Protein AF-A0A9W9AWN9-F1 (afdb_monomer_lite)

Foldseek 3Di:
DDPPDDDDDDDDDDDPVNLQVVLVVADCVDPVSLLVLLLSLLCVPQVADSVQADDPDPVRDDVQQHWDPVQWDWDADPVRAIWIKGKRNAHPVGRRDIDIGTADADPGSSGSVVSD

Structure (mmCIF, N/CA/C/O backbone):
data_AF-A0A9W9AWN9-F1
#
_entry.id   AF-A0A9W9AWN9-F1
#
loop_
_atom_site.group_PDB
_atom_site.id
_atom_site.type_symbol
_atom_site.label_atom_id
_atom_site.label_alt_id
_atom_site.label_comp_id
_atom_site.label_asym_id
_atom_site.label_entity_id
_atom_site.label_seq_id
_atom_site.pdbx_PDB_ins_code
_atom_site.Cartn_x
_atom_site.Cartn_y
_atom_site.Cartn_z
_atom_site.occupancy
_atom_site.B_iso_or_equiv
_atom_site.auth_seq_id
_atom_site.auth_comp_id
_atom_site.auth_asym_id
_atom_site.auth_atom_id
_atom_site.pdbx_PDB_model_num
ATOM 1 N N . MET A 1 1 ? -15.720 18.687 -33.967 1.00 51.72 1 MET A N 1
ATOM 2 C CA . MET A 1 1 ? -17.106 18.270 -33.669 1.00 51.72 1 MET A CA 1
ATOM 3 C C . MET A 1 1 ? -17.024 17.171 -32.626 1.00 51.72 1 MET A C 1
ATOM 5 O O . MET A 1 1 ? -16.380 16.166 -32.894 1.00 51.72 1 MET A O 1
ATOM 9 N N . GLN A 1 2 ? -17.564 17.395 -31.431 1.00 62.34 2 GLN A N 1
ATOM 10 C CA . GLN A 1 2 ? -17.687 16.370 -30.391 1.00 62.34 2 GLN A CA 1
ATOM 11 C C . GLN A 1 2 ? -19.084 15.749 -30.539 1.00 62.34 2 GLN A C 1
ATOM 13 O O . GLN A 1 2 ? -20.022 16.512 -30.774 1.00 62.34 2 GLN A O 1
ATOM 18 N N . PRO A 1 3 ? -19.250 14.416 -30.484 1.00 71.94 3 PRO A N 1
ATOM 19 C CA . PRO A 1 3 ? -20.570 13.815 -30.621 1.00 71.94 3 PRO A CA 1
ATOM 20 C C . PRO A 1 3 ? -21.485 14.309 -29.497 1.00 71.94 3 PRO A C 1
ATOM 22 O O . PRO A 1 3 ? -21.053 14.424 -28.349 1.00 71.94 3 PRO A O 1
ATOM 25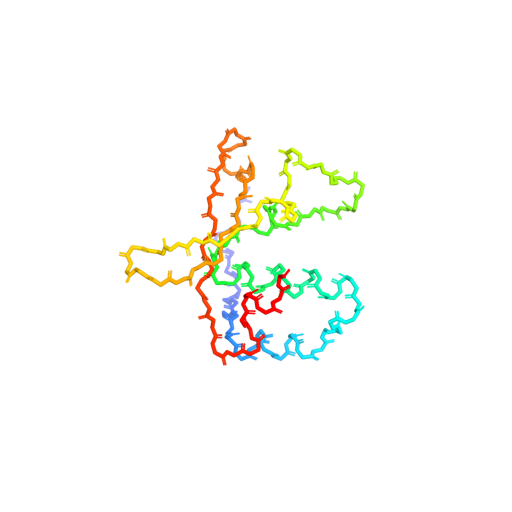 N N . GLU A 1 4 ? -22.743 14.593 -29.837 1.00 68.50 4 GLU A N 1
ATOM 26 C CA . GLU A 1 4 ? -23.717 15.230 -28.934 1.00 68.50 4 GLU A CA 1
ATOM 27 C C . GLU A 1 4 ? -24.019 14.382 -27.690 1.00 68.50 4 GLU A C 1
ATOM 29 O O . GLU A 1 4 ? -24.445 14.903 -26.664 1.00 68.50 4 GLU A O 1
ATOM 34 N N . HIS A 1 5 ? -23.701 13.086 -27.739 1.00 63.59 5 HIS A N 1
ATOM 35 C CA . HIS A 1 5 ? -23.814 12.177 -26.612 1.00 63.59 5 HIS A CA 1
ATOM 36 C C . HIS A 1 5 ? -22.743 11.076 -26.661 1.00 63.59 5 HIS A C 1
ATOM 38 O O . HIS A 1 5 ? -22.827 10.148 -27.462 1.00 63.59 5 HIS A O 1
ATOM 44 N N . SER A 1 6 ? -21.760 11.150 -25.758 1.00 73.19 6 SER A N 1
ATOM 45 C CA . SER A 1 6 ? -20.896 10.017 -25.398 1.00 73.19 6 SER A CA 1
ATOM 46 C C . SER A 1 6 ? -21.371 9.438 -24.064 1.00 73.19 6 SER A C 1
ATOM 48 O O . SER A 1 6 ? -20.950 9.878 -22.995 1.00 73.19 6 SER A O 1
ATOM 50 N N . HIS A 1 7 ? -22.307 8.486 -24.108 1.00 72.88 7 HIS A N 1
ATOM 51 C CA . HIS A 1 7 ? -22.754 7.764 -22.912 1.00 72.88 7 HIS A CA 1
ATOM 52 C C . HIS A 1 7 ? -21.900 6.512 -22.734 1.00 72.88 7 HIS A C 1
ATOM 54 O O . HIS A 1 7 ? -22.141 5.486 -23.368 1.00 72.88 7 HIS A O 1
ATOM 60 N N . HIS A 1 8 ? -20.895 6.582 -21.864 1.00 76.88 8 HIS A N 1
ATOM 61 C CA . HIS A 1 8 ? -20.167 5.389 -21.438 1.00 76.88 8 HIS A CA 1
ATOM 62 C C . HIS A 1 8 ? -21.014 4.578 -20.447 1.00 76.88 8 HIS A C 1
ATOM 64 O O . HIS A 1 8 ? -21.686 5.134 -19.574 1.00 76.88 8 HIS A O 1
ATOM 70 N N . LYS A 1 9 ? -20.974 3.243 -20.561 1.00 87.25 9 LYS A N 1
ATOM 71 C CA . LYS A 1 9 ? -21.613 2.347 -19.587 1.00 87.25 9 LYS A CA 1
ATOM 72 C C . LYS A 1 9 ? -21.022 2.616 -18.200 1.00 87.25 9 LYS A C 1
ATOM 74 O O . LYS A 1 9 ? -19.805 2.659 -18.048 1.00 87.25 9 LYS A O 1
ATOM 79 N N . LYS A 1 10 ? -21.875 2.755 -17.181 1.00 85.31 10 LYS A N 1
ATOM 80 C CA . LYS A 1 10 ? -21.417 2.876 -15.790 1.00 85.31 10 LYS A CA 1
ATOM 81 C C . LYS A 1 10 ? -20.602 1.638 -15.407 1.00 85.31 10 LYS A C 1
ATOM 83 O O . LYS A 1 10 ? -21.073 0.511 -15.573 1.00 85.31 10 LYS A O 1
ATOM 88 N N . HIS A 1 11 ? -19.399 1.859 -14.890 1.00 85.75 11 HIS A N 1
ATOM 89 C CA . HIS A 1 11 ? -18.574 0.799 -14.322 1.00 85.75 11 HIS A CA 1
ATOM 90 C C . HIS A 1 11 ? -19.082 0.446 -12.922 1.00 85.75 11 HIS A C 1
ATOM 92 O O . HIS A 1 11 ? -19.529 1.323 -12.180 1.00 85.75 11 HIS A O 1
ATOM 98 N N . GLN A 1 12 ? -19.048 -0.841 -12.575 1.00 90.19 12 GLN A N 1
ATOM 99 C CA . GLN A 1 12 ? -19.346 -1.268 -11.210 1.00 90.19 12 GLN A CA 1
ATOM 100 C C . GLN A 1 12 ? -18.185 -0.868 -10.288 1.00 90.19 12 GLN A C 1
ATOM 102 O O . GLN A 1 12 ? -17.031 -0.950 -10.714 1.00 90.19 12 GLN A O 1
ATOM 107 N N . PRO A 1 13 ? -18.469 -0.424 -9.053 1.00 91.12 13 PRO A N 1
ATOM 108 C CA . PRO A 1 13 ? -17.425 -0.086 -8.099 1.00 91.12 13 PRO A CA 1
ATOM 109 C C . PRO A 1 13 ? -16.655 -1.339 -7.671 1.00 91.12 13 PRO A C 1
ATOM 111 O O . PRO A 1 13 ? -17.222 -2.430 -7.569 1.00 91.12 13 PRO A O 1
ATOM 114 N N . TYR A 1 14 ? -15.370 -1.165 -7.369 1.00 90.94 14 TYR A N 1
ATOM 115 C CA . TYR A 1 14 ? -14.581 -2.198 -6.709 1.00 90.94 14 TYR A CA 1
ATOM 116 C C . TYR A 1 14 ? -15.065 -2.353 -5.267 1.00 90.94 14 TYR A C 1
ATOM 118 O O . TYR A 1 14 ? -15.105 -1.387 -4.509 1.00 90.94 14 TYR A O 1
ATOM 126 N N . THR A 1 15 ? -15.468 -3.566 -4.899 1.00 93.50 15 THR A N 1
ATOM 127 C CA . THR A 1 15 ? -15.899 -3.892 -3.537 1.00 93.50 15 THR A CA 1
ATOM 128 C C . THR A 1 15 ? -14.781 -4.583 -2.768 1.00 93.50 15 THR A C 1
ATOM 130 O O . THR A 1 15 ? -13.870 -5.168 -3.357 1.00 93.50 15 THR A O 1
ATOM 133 N N . ILE A 1 16 ? -14.884 -4.578 -1.438 1.00 93.25 16 ILE A N 1
ATOM 134 C CA . ILE A 1 16 ? -13.946 -5.290 -0.561 1.00 93.25 16 ILE A CA 1
ATOM 135 C C . ILE A 1 16 ? -13.893 -6.783 -0.923 1.00 93.25 16 ILE A C 1
ATOM 137 O O . ILE A 1 16 ? -12.808 -7.344 -1.025 1.00 93.25 16 ILE A O 1
ATOM 141 N N . ASP A 1 17 ? -15.040 -7.419 -1.191 1.00 93.50 17 ASP A N 1
ATOM 142 C CA . ASP A 1 17 ? -15.093 -8.831 -1.598 1.00 93.50 17 ASP A CA 1
ATOM 143 C C . ASP A 1 17 ? -14.415 -9.087 -2.947 1.00 93.50 17 ASP A C 1
ATOM 145 O O . ASP A 1 17 ? -13.790 -10.129 -3.146 1.00 93.50 17 ASP A O 1
ATOM 149 N N . TYR A 1 18 ? -14.534 -8.146 -3.888 1.00 93.19 18 TYR A N 1
ATOM 150 C CA . TYR A 1 18 ? -13.855 -8.246 -5.174 1.00 93.19 18 TYR A CA 1
ATOM 151 C C . TYR A 1 18 ? -12.335 -8.173 -4.996 1.00 93.19 18 TYR A C 1
ATOM 153 O O . TYR A 1 18 ? -11.609 -9.011 -5.525 1.00 93.19 18 TYR A O 1
ATOM 161 N N . ILE A 1 19 ? -11.862 -7.212 -4.201 1.00 93.69 19 ILE A N 1
ATOM 162 C CA . ILE A 1 19 ? -10.436 -7.052 -3.897 1.00 93.69 19 ILE A CA 1
ATOM 163 C C . ILE A 1 19 ? -9.909 -8.276 -3.153 1.00 93.69 19 ILE A C 1
ATOM 165 O O . ILE A 1 19 ? -8.873 -8.808 -3.529 1.00 93.69 19 ILE A O 1
ATOM 169 N N . ALA A 1 20 ? -10.642 -8.785 -2.163 1.00 93.69 20 ALA A N 1
ATOM 170 C CA . ALA A 1 20 ? -10.258 -9.979 -1.418 1.00 93.69 20 ALA A CA 1
ATOM 171 C C . ALA A 1 20 ? -10.073 -11.208 -2.322 1.00 93.69 20 ALA A C 1
ATOM 173 O O . ALA A 1 20 ? -9.144 -11.984 -2.112 1.00 93.69 20 ALA A O 1
ATOM 174 N N . LYS A 1 21 ? -10.920 -11.386 -3.345 1.00 94.00 21 LYS A N 1
ATOM 175 C CA . LYS A 1 21 ? -10.732 -12.447 -4.350 1.00 94.00 21 LYS A CA 1
ATOM 176 C C . LYS A 1 21 ? -9.438 -12.246 -5.134 1.00 94.00 21 LYS A C 1
ATOM 178 O O . LYS A 1 21 ? -8.648 -13.173 -5.216 1.00 94.00 21 LYS A O 1
ATOM 183 N N . LEU A 1 22 ? -9.195 -11.027 -5.612 1.00 93.25 22 LEU A N 1
ATOM 184 C CA . LEU A 1 22 ? -7.984 -10.685 -6.360 1.00 93.25 22 LEU A CA 1
ATOM 185 C C . LEU A 1 22 ? -6.708 -10.915 -5.537 1.00 93.25 22 LEU A C 1
ATOM 187 O O . LEU A 1 22 ? -5.719 -11.414 -6.055 1.00 93.25 22 LEU A O 1
ATOM 191 N N . LEU A 1 23 ? -6.741 -10.586 -4.243 1.00 93.62 23 L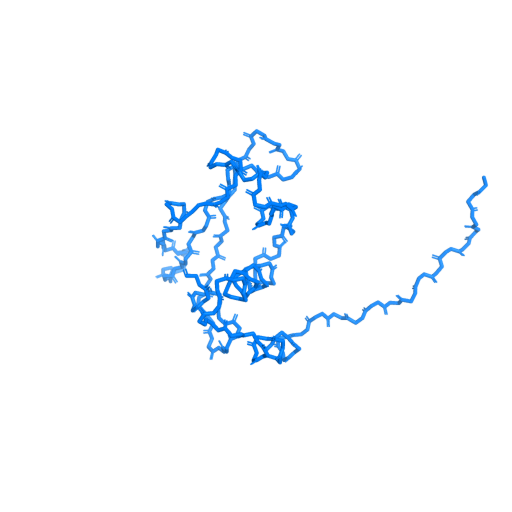EU A N 1
ATOM 192 C CA . LEU A 1 23 ? -5.616 -10.785 -3.328 1.00 93.62 23 LEU A CA 1
ATOM 193 C C . LEU A 1 23 ? -5.330 -12.264 -3.035 1.00 93.62 23 LEU A C 1
ATOM 195 O O . LEU A 1 23 ? -4.178 -12.599 -2.773 1.00 93.62 23 LEU A O 1
ATOM 199 N N . ASN A 1 24 ? -6.341 -13.141 -3.074 1.00 93.75 24 ASN A N 1
ATOM 200 C CA . ASN A 1 24 ? -6.144 -14.585 -2.894 1.00 93.75 24 ASN A CA 1
ATOM 201 C C . ASN A 1 24 ? -5.381 -15.225 -4.062 1.00 93.75 24 ASN A C 1
ATOM 203 O O . ASN A 1 24 ? -4.706 -16.230 -3.856 1.00 93.75 24 ASN A O 1
ATOM 207 N N . ASP A 1 25 ? -5.467 -14.638 -5.256 1.00 94.06 25 ASP A N 1
ATOM 208 C CA . ASP A 1 25 ? -4.779 -15.136 -6.449 1.00 94.06 25 ASP A CA 1
ATOM 209 C C . ASP A 1 25 ? -3.310 -14.663 -6.533 1.00 94.06 25 ASP A C 1
ATOM 211 O O . ASP A 1 2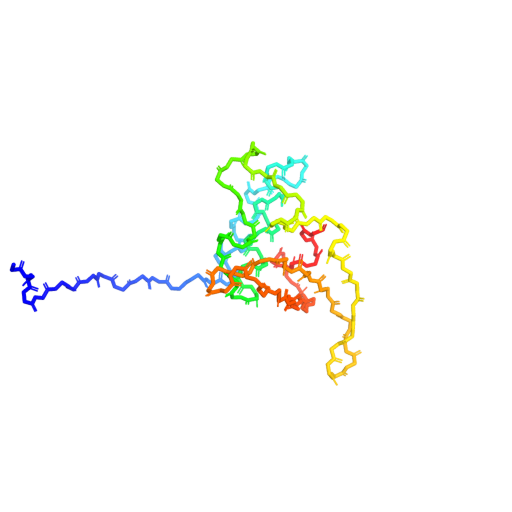5 ? -2.570 -15.121 -7.401 1.00 94.06 25 ASP A O 1
ATOM 215 N N . LEU A 1 26 ? -2.877 -13.754 -5.645 1.00 94.06 26 LEU A N 1
ATOM 216 C CA . LEU A 1 26 ? -1.531 -13.165 -5.627 1.00 94.06 26 LEU A CA 1
ATOM 217 C C . LEU A 1 26 ? -0.627 -13.848 -4.588 1.00 94.06 26 LEU A C 1
ATOM 219 O O . LEU A 1 26 ? -0.906 -13.796 -3.383 1.00 94.06 26 LEU A O 1
ATOM 223 N N . ASP A 1 27 ? 0.497 -14.418 -5.037 1.00 93.81 27 ASP A N 1
ATOM 224 C CA . ASP A 1 27 ? 1.451 -15.121 -4.169 1.00 93.81 27 ASP A CA 1
ATOM 225 C C . ASP A 1 27 ? 2.286 -14.125 -3.339 1.00 93.81 27 ASP A C 1
ATOM 227 O O . ASP A 1 27 ? 3.108 -13.397 -3.896 1.00 93.81 27 ASP A O 1
ATOM 231 N N . PRO A 1 28 ? 2.151 -14.092 -2.000 1.00 88.44 28 PRO A N 1
ATOM 232 C CA . PRO A 1 28 ? 2.926 -13.174 -1.166 1.00 88.44 28 PRO A CA 1
ATOM 233 C C . PRO A 1 28 ? 4.435 -13.471 -1.167 1.00 88.44 28 PRO A C 1
ATOM 235 O O . PRO A 1 28 ? 5.220 -12.607 -0.785 1.00 88.44 28 PRO A O 1
ATOM 238 N N . SER A 1 29 ? 4.859 -14.666 -1.591 1.00 93.19 29 SER A N 1
ATOM 239 C CA . SER A 1 29 ? 6.278 -15.040 -1.690 1.00 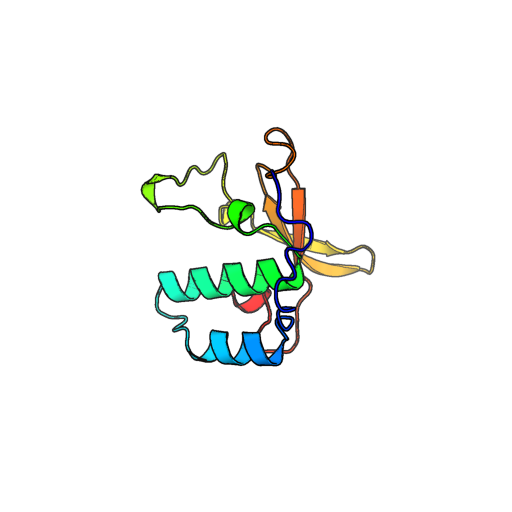93.19 29 SER A CA 1
ATOM 240 C C . SER A 1 29 ? 6.947 -14.452 -2.936 1.00 93.19 29 SER A C 1
ATOM 242 O O . SER A 1 29 ? 8.175 -14.365 -3.005 1.00 93.19 29 SER A O 1
ATOM 244 N N . ASN A 1 30 ? 6.152 -14.049 -3.930 1.00 94.56 30 ASN A N 1
ATOM 245 C CA . ASN A 1 30 ? 6.627 -13.410 -5.144 1.00 94.56 30 ASN A CA 1
ATOM 246 C C . ASN A 1 30 ? 6.664 -11.887 -4.954 1.00 94.56 30 ASN A C 1
ATOM 248 O O . ASN A 1 30 ? 5.652 -11.253 -4.670 1.00 94.56 30 ASN A O 1
ATOM 252 N N . SER A 1 31 ? 7.831 -11.271 -5.159 1.00 90.81 31 SER 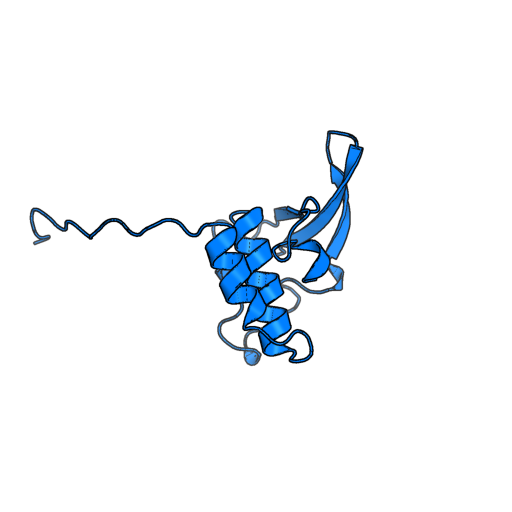A N 1
ATOM 253 C CA . SER A 1 31 ? 8.030 -9.834 -4.921 1.00 90.81 31 SER A CA 1
ATOM 254 C C . SER A 1 31 ? 7.135 -8.931 -5.775 1.00 90.81 31 SER A C 1
ATOM 256 O O . SER A 1 31 ? 6.726 -7.860 -5.320 1.00 90.81 31 SER A O 1
ATOM 258 N N . ARG A 1 32 ? 6.797 -9.352 -6.999 1.00 91.19 32 ARG A N 1
ATOM 259 C CA . ARG A 1 32 ? 5.885 -8.618 -7.882 1.00 91.19 32 ARG A CA 1
ATOM 260 C C . ARG A 1 32 ? 4.465 -8.661 -7.335 1.00 91.19 32 ARG A C 1
ATOM 262 O O . ARG A 1 32 ? 3.828 -7.617 -7.227 1.00 91.19 32 ARG A O 1
ATOM 269 N N . ASP A 1 33 ? 3.995 -9.846 -6.979 1.00 94.56 33 ASP A N 1
ATOM 270 C CA . ASP A 1 33 ? 2.641 -10.049 -6.473 1.00 94.56 33 ASP A CA 1
ATOM 271 C C . ASP A 1 33 ? 2.465 -9.373 -5.109 1.00 94.56 33 ASP A C 1
ATOM 273 O O . ASP A 1 33 ? 1.474 -8.677 -4.903 1.00 94.56 33 ASP A O 1
ATOM 277 N N . ALA A 1 34 ? 3.462 -9.462 -4.222 1.00 92.44 34 ALA A N 1
ATOM 278 C CA . ALA A 1 34 ? 3.506 -8.717 -2.964 1.00 92.44 34 ALA A CA 1
ATOM 279 C C . ALA A 1 34 ? 3.390 -7.198 -3.193 1.00 92.44 34 ALA A C 1
ATOM 281 O O . ALA A 1 34 ? 2.566 -6.535 -2.564 1.00 92.44 34 ALA A O 1
ATOM 282 N N . SER A 1 35 ? 4.133 -6.656 -4.164 1.00 91.38 35 SER A N 1
ATOM 283 C CA . SER A 1 35 ? 4.062 -5.230 -4.522 1.00 91.38 35 SER A CA 1
ATOM 284 C C . SER A 1 35 ? 2.690 -4.842 -5.091 1.00 91.38 35 SER A C 1
ATOM 286 O O . SER A 1 35 ? 2.146 -3.792 -4.748 1.00 91.38 35 SER A O 1
ATOM 288 N N . CYS A 1 36 ? 2.090 -5.694 -5.931 1.00 92.75 36 CYS A N 1
ATOM 289 C CA . CYS A 1 36 ? 0.733 -5.493 -6.444 1.00 92.75 36 CYS A CA 1
ATOM 290 C C . CYS A 1 36 ? -0.311 -5.501 -5.320 1.00 92.75 36 CYS A C 1
ATOM 292 O O . CYS A 1 36 ? -1.207 -4.657 -5.332 1.00 92.75 36 CYS A O 1
ATOM 294 N N . ARG A 1 37 ? -0.182 -6.406 -4.340 1.00 94.06 37 ARG A N 1
ATOM 295 C CA . ARG A 1 37 ? -1.045 -6.454 -3.150 1.00 94.06 37 ARG A CA 1
ATOM 296 C C . ARG A 1 37 ? -0.939 -5.159 -2.348 1.00 94.06 37 ARG A C 1
ATOM 298 O O . ARG A 1 37 ? -1.972 -4.545 -2.102 1.00 94.06 37 ARG A O 1
ATOM 305 N N . ALA A 1 38 ? 0.281 -4.727 -2.022 1.00 92.19 38 ALA A N 1
ATOM 306 C CA . ALA A 1 38 ? 0.557 -3.492 -1.285 1.00 92.19 38 ALA A CA 1
ATOM 307 C C . ALA A 1 38 ? -0.047 -2.253 -1.963 1.00 92.19 38 ALA A C 1
ATOM 309 O O . ALA A 1 38 ? -0.736 -1.453 -1.327 1.00 92.19 38 ALA A O 1
ATOM 310 N N . CYS A 1 39 ? 0.167 -2.109 -3.275 1.00 93.06 39 CYS A N 1
ATOM 311 C CA . CYS A 1 39 ? -0.382 -0.989 -4.035 1.00 93.06 39 CYS A CA 1
ATOM 312 C C . CYS A 1 39 ? -1.912 -1.044 -4.068 1.00 93.06 39 CYS A C 1
ATOM 314 O O . CYS A 1 39 ? -2.562 -0.035 -3.818 1.00 93.06 39 CYS A O 1
ATOM 316 N N . LEU A 1 40 ? -2.503 -2.209 -4.357 1.00 93.94 40 LEU A N 1
ATOM 317 C CA . LEU A 1 40 ? -3.954 -2.357 -4.483 1.00 93.94 40 LEU A CA 1
ATOM 318 C C . LEU A 1 40 ? -4.687 -2.017 -3.180 1.00 93.94 40 LEU A C 1
ATOM 320 O O . LEU A 1 40 ? -5.676 -1.285 -3.218 1.00 93.94 40 LEU A O 1
ATOM 324 N N . THR A 1 41 ? -4.221 -2.537 -2.042 1.00 94.00 41 THR A N 1
ATOM 325 C CA . THR A 1 41 ? -4.846 -2.265 -0.740 1.00 94.00 41 THR A CA 1
ATOM 326 C C . THR A 1 41 ? -4.684 -0.797 -0.355 1.00 94.00 41 THR A C 1
ATOM 328 O O . THR A 1 41 ? -5.669 -0.158 0.011 1.00 94.00 41 THR A O 1
ATOM 331 N N . THR A 1 42 ? -3.490 -0.224 -0.530 1.00 93.31 42 THR A N 1
ATOM 332 C CA . THR A 1 42 ? -3.228 1.192 -0.224 1.00 93.31 42 THR A CA 1
ATOM 333 C C . THR A 1 42 ? -4.085 2.124 -1.082 1.00 93.31 42 THR A C 1
ATOM 335 O O . THR A 1 42 ? -4.758 3.006 -0.554 1.00 93.31 42 THR A O 1
ATOM 338 N N . LEU A 1 43 ? -4.138 1.901 -2.400 1.00 93.38 43 LEU A N 1
ATOM 339 C CA . LEU A 1 43 ? -4.960 2.697 -3.319 1.00 93.38 43 LEU A CA 1
ATOM 340 C C . LEU A 1 43 ? -6.444 2.640 -2.956 1.00 93.38 43 LEU A C 1
ATOM 342 O O . LEU A 1 43 ? -7.137 3.651 -3.030 1.00 93.38 43 LEU A O 1
ATOM 346 N N . PHE A 1 44 ? -6.934 1.462 -2.570 1.00 92.94 44 PHE A N 1
ATOM 347 C CA . PHE A 1 44 ? -8.337 1.286 -2.230 1.00 92.94 44 PHE A CA 1
ATOM 348 C C . PHE A 1 44 ? -8.721 1.988 -0.924 1.00 92.94 44 PHE A C 1
ATOM 350 O O . PHE A 1 44 ? -9.743 2.669 -0.889 1.00 92.94 44 PHE A O 1
ATOM 357 N N . TYR A 1 45 ? -7.920 1.838 0.135 1.00 92.06 45 TYR A N 1
ATOM 358 C CA . TYR A 1 45 ? -8.254 2.389 1.453 1.00 92.06 45 TYR A CA 1
ATOM 359 C C . TYR A 1 45 ? -7.897 3.871 1.610 1.00 92.06 45 TYR A C 1
ATOM 361 O O . TYR A 1 45 ? -8.621 4.580 2.301 1.00 92.06 45 TYR A O 1
ATOM 369 N N . CYS A 1 46 ? -6.843 4.358 0.949 1.00 90.19 46 CYS A N 1
ATOM 370 C CA . CYS A 1 46 ? -6.463 5.774 0.997 1.00 90.19 46 CYS A CA 1
ATOM 371 C C . CYS A 1 46 ? -7.051 6.613 -0.140 1.00 90.19 46 CYS A C 1
ATOM 373 O O . CYS A 1 46 ? -6.844 7.820 -0.154 1.00 90.19 46 CYS A O 1
ATOM 375 N N . ALA A 1 47 ? -7.734 5.997 -1.112 1.00 88.94 47 ALA A N 1
ATOM 376 C CA . ALA A 1 47 ? -8.172 6.669 -2.338 1.00 88.94 47 ALA A CA 1
ATOM 377 C C . ALA A 1 47 ? -7.027 7.402 -3.081 1.00 88.94 47 ALA A C 1
ATOM 379 O O . ALA A 1 47 ? -7.255 8.412 -3.747 1.00 88.94 47 ALA A O 1
ATOM 380 N N . ALA A 1 48 ? -5.799 6.883 -2.972 1.00 86.81 48 ALA A N 1
ATOM 381 C CA . ALA A 1 48 ? -4.604 7.477 -3.567 1.00 86.81 48 ALA A CA 1
ATOM 382 C C . ALA A 1 48 ? -4.581 7.328 -5.099 1.00 86.81 48 ALA A C 1
ATOM 384 O O . ALA A 1 48 ? -5.245 6.457 -5.677 1.00 86.81 48 ALA A O 1
ATOM 385 N N . CYS A 1 49 ? -3.783 8.151 -5.788 1.00 86.12 49 CYS A N 1
ATOM 386 C CA . CYS A 1 49 ? -3.613 8.003 -7.228 1.00 86.12 49 CYS A CA 1
ATOM 387 C C . CYS A 1 49 ? -2.610 6.885 -7.549 1.00 86.12 49 CYS A C 1
ATOM 389 O O . CYS A 1 49 ? -1.514 6.828 -7.002 1.00 86.12 49 CYS A O 1
ATOM 391 N N . ILE A 1 50 ? -2.930 6.038 -8.537 1.00 89.56 50 ILE A N 1
ATOM 392 C CA . ILE A 1 50 ? -2.058 4.922 -8.969 1.00 89.56 50 ILE A CA 1
ATOM 393 C C . ILE A 1 50 ? -0.626 5.393 -9.263 1.00 89.56 50 ILE A C 1
ATOM 395 O O . ILE A 1 50 ? 0.333 4.718 -8.897 1.00 89.56 50 ILE A O 1
ATOM 399 N N . GLY A 1 51 ? -0.476 6.556 -9.900 1.00 87.94 51 GLY A N 1
ATOM 400 C CA . GLY A 1 51 ? 0.830 7.103 -10.276 1.00 87.94 51 GLY A CA 1
ATOM 401 C C . GLY A 1 51 ? 1.689 7.611 -9.114 1.00 87.94 51 GLY A C 1
ATOM 402 O O . GLY A 1 51 ? 2.857 7.891 -9.337 1.00 87.94 51 GLY A O 1
ATOM 403 N N . GLU A 1 52 ? 1.140 7.734 -7.905 1.00 88.38 52 GLU A N 1
ATOM 404 C CA . GLU A 1 52 ? 1.899 8.144 -6.711 1.00 88.38 52 GLU A CA 1
ATOM 405 C C . GLU A 1 52 ? 2.546 6.939 -6.018 1.00 88.38 52 GLU A C 1
ATOM 407 O O . GLU A 1 52 ? 3.597 7.058 -5.392 1.00 88.38 52 GLU A O 1
ATOM 412 N N . LEU A 1 53 ? 1.941 5.758 -6.177 1.00 89.50 53 LEU A N 1
ATOM 413 C CA . LEU A 1 53 ? 2.375 4.516 -5.532 1.00 89.50 53 LEU A CA 1
ATOM 414 C C . LEU A 1 53 ? 3.046 3.531 -6.494 1.00 89.50 53 LEU A C 1
ATOM 416 O O . LEU A 1 53 ? 3.624 2.540 -6.057 1.00 89.50 53 LEU A O 1
ATOM 420 N N . THR A 1 54 ? 2.974 3.779 -7.803 1.00 91.69 54 THR A N 1
ATOM 421 C CA . THR A 1 54 ? 3.539 2.892 -8.826 1.00 91.69 54 THR A CA 1
ATOM 422 C C . THR A 1 54 ? 4.433 3.650 -9.795 1.00 91.69 54 THR A C 1
ATOM 424 O O . THR A 1 54 ? 4.242 4.836 -10.052 1.00 91.69 54 THR A O 1
ATOM 427 N N . VAL A 1 55 ? 5.397 2.930 -10.368 1.00 91.50 55 VAL A N 1
ATOM 428 C CA . VAL A 1 55 ? 6.256 3.410 -11.454 1.00 91.50 55 VAL A CA 1
ATOM 429 C C . VAL A 1 55 ? 5.973 2.619 -12.735 1.00 91.50 55 VAL A C 1
ATOM 431 O O . VAL A 1 55 ? 5.672 1.425 -12.645 1.00 91.50 55 VAL A O 1
ATOM 434 N N . PRO A 1 56 ? 6.077 3.229 -13.932 1.00 90.06 56 PRO A N 1
ATOM 435 C CA . PRO A 1 56 ? 5.850 2.524 -15.196 1.00 90.06 56 PRO A CA 1
ATOM 436 C C . PRO A 1 56 ? 6.805 1.344 -15.391 1.00 90.06 56 PRO A C 1
ATOM 438 O O . PRO A 1 56 ? 6.401 0.275 -15.854 1.00 90.06 56 PRO A O 1
ATOM 441 N N . THR A 1 57 ? 8.075 1.528 -15.020 1.00 90.38 57 THR A N 1
ATOM 442 C CA . THR A 1 57 ? 9.088 0.477 -15.024 1.00 90.38 57 THR A CA 1
ATOM 443 C C . THR A 1 57 ? 10.004 0.600 -13.811 1.00 90.38 57 THR A C 1
ATOM 445 O O . THR A 1 57 ? 10.175 1.673 -13.241 1.00 90.38 57 THR A O 1
ATOM 448 N N . ILE A 1 58 ? 10.672 -0.499 -13.450 1.00 87.38 58 ILE A N 1
ATOM 449 C CA . ILE A 1 58 ? 11.667 -0.514 -12.362 1.00 87.38 58 ILE A CA 1
ATOM 450 C C . ILE A 1 58 ? 12.811 0.485 -12.626 1.00 87.38 58 ILE A C 1
ATOM 452 O O . ILE A 1 58 ? 13.401 1.004 -11.686 1.00 87.38 58 ILE A O 1
ATOM 456 N N . LYS A 1 59 ? 13.120 0.778 -13.898 1.00 92.94 59 LYS A N 1
ATOM 457 C CA . LYS A 1 59 ? 14.194 1.710 -14.277 1.00 92.94 59 LYS A CA 1
ATOM 458 C C . LYS A 1 59 ? 13.834 3.175 -14.033 1.00 92.94 59 LYS A C 1
ATOM 460 O O . LYS A 1 59 ? 14.742 3.991 -13.938 1.00 92.94 59 LYS A O 1
ATOM 465 N N . ASP A 1 60 ? 12.545 3.483 -13.930 1.00 92.06 60 ASP A N 1
ATOM 466 C CA . ASP A 1 60 ? 12.052 4.840 -13.684 1.00 92.06 60 ASP A CA 1
ATOM 467 C C . ASP A 1 60 ? 12.021 5.171 -12.184 1.00 92.06 60 ASP A C 1
ATOM 469 O O . ASP A 1 60 ? 11.732 6.301 -11.802 1.00 92.06 60 ASP A O 1
ATOM 473 N N . PHE A 1 61 ? 12.328 4.197 -11.319 1.00 92.50 61 PHE A N 1
ATOM 474 C CA . PHE A 1 61 ? 12.334 4.402 -9.881 1.00 92.50 61 PHE A CA 1
ATOM 475 C C . PHE A 1 61 ? 13.454 5.354 -9.444 1.00 92.50 61 PHE A C 1
ATOM 477 O O . PHE A 1 61 ? 14.634 5.175 -9.745 1.00 92.50 61 PHE A O 1
ATOM 484 N N . SER A 1 62 ? 13.060 6.332 -8.639 1.00 92.19 62 SER A N 1
ATOM 485 C CA . SER A 1 62 ? 13.900 7.340 -8.009 1.00 92.19 62 SER A CA 1
ATOM 486 C C . SER A 1 62 ? 13.452 7.515 -6.556 1.00 92.19 62 SER A C 1
ATOM 488 O O . SER A 1 62 ? 12.299 7.886 -6.323 1.00 92.19 62 SER A O 1
ATOM 490 N N . PRO A 1 63 ? 14.336 7.313 -5.565 1.00 90.56 63 PRO A N 1
ATOM 491 C CA . PRO A 1 63 ? 13.979 7.424 -4.149 1.00 90.56 63 PRO A CA 1
ATOM 492 C C . PRO A 1 63 ? 13.593 8.852 -3.725 1.00 90.56 63 PRO A C 1
ATOM 494 O O . PRO A 1 63 ? 13.067 9.048 -2.637 1.00 90.56 63 PRO A O 1
ATOM 497 N N . HIS A 1 64 ? 13.858 9.856 -4.566 1.00 88.56 64 HIS A N 1
ATOM 498 C CA . HIS A 1 64 ? 13.455 11.244 -4.322 1.00 88.56 64 HIS A CA 1
ATOM 499 C C . HIS A 1 64 ? 12.032 11.555 -4.795 1.00 88.56 64 HIS A C 1
ATOM 501 O O . HIS A 1 64 ? 11.465 12.556 -4.373 1.00 88.56 64 HIS A O 1
ATOM 507 N N . GLN A 1 65 ? 11.482 10.738 -5.694 1.00 88.50 65 GLN A N 1
ATOM 508 C CA . GLN A 1 65 ? 10.184 10.978 -6.338 1.00 88.50 65 GLN A CA 1
ATOM 509 C C . GLN A 1 65 ? 9.152 9.910 -5.977 1.00 88.50 65 GLN A C 1
ATOM 511 O O . GLN A 1 65 ? 7.956 10.135 -6.123 1.00 88.50 65 GLN A O 1
ATOM 516 N N . HIS A 1 66 ? 9.603 8.758 -5.481 1.00 91.75 66 HIS A N 1
ATOM 517 C CA . HIS A 1 66 ? 8.750 7.612 -5.206 1.00 91.75 66 HIS A CA 1
ATOM 518 C C . HIS A 1 66 ? 8.905 7.118 -3.777 1.00 91.75 66 HIS A C 1
ATOM 520 O O . HIS A 1 66 ? 9.949 7.283 -3.145 1.00 91.75 66 HIS A O 1
ATOM 526 N N . VAL A 1 67 ? 7.840 6.480 -3.299 1.00 91.44 67 VAL A N 1
ATOM 527 C CA . VAL A 1 67 ? 7.771 5.894 -1.965 1.00 91.44 67 VAL A CA 1
ATOM 528 C C . VAL A 1 67 ? 8.812 4.784 -1.807 1.00 91.44 67 VAL A C 1
ATOM 530 O O . VAL A 1 67 ? 8.982 3.913 -2.661 1.00 91.44 67 VAL A O 1
ATOM 533 N N . THR A 1 68 ? 9.489 4.810 -0.668 1.00 91.56 68 THR A N 1
ATOM 534 C CA . THR A 1 68 ? 10.507 3.859 -0.226 1.00 91.56 68 THR A CA 1
ATOM 535 C C . THR A 1 68 ? 10.122 3.274 1.130 1.00 91.56 68 THR A C 1
ATOM 537 O O . THR A 1 68 ? 9.354 3.870 1.884 1.00 91.56 68 THR A O 1
ATOM 540 N N . SER A 1 69 ? 10.703 2.135 1.510 1.00 88.81 69 SER A N 1
ATOM 541 C CA . SER A 1 69 ? 10.437 1.533 2.826 1.00 88.81 69 SER A CA 1
ATOM 542 C C . SER A 1 69 ? 10.826 2.439 4.003 1.00 88.81 69 SER A C 1
ATOM 544 O O . SER A 1 69 ? 10.239 2.317 5.071 1.00 88.81 69 SER A O 1
ATOM 546 N N . SER A 1 70 ? 11.771 3.373 3.829 1.00 90.50 70 SER A N 1
ATOM 547 C CA . SER A 1 70 ? 12.129 4.354 4.867 1.00 90.50 70 SER A CA 1
ATOM 548 C C . SER A 1 70 ? 11.071 5.436 5.097 1.00 90.50 70 SER A C 1
ATOM 550 O O . SER A 1 70 ? 11.127 6.128 6.107 1.00 90.50 70 SER A O 1
ATOM 552 N N . GLN A 1 71 ? 10.120 5.591 4.175 1.00 92.06 71 GLN A N 1
ATOM 553 C CA . GLN A 1 71 ? 8.999 6.527 4.297 1.00 92.06 71 GLN A CA 1
ATOM 554 C C . GLN A 1 71 ? 7.775 5.902 4.979 1.00 92.06 71 GLN A C 1
ATOM 556 O O . GLN A 1 71 ? 6.807 6.609 5.262 1.00 92.06 71 GLN A O 1
ATOM 561 N N . LEU A 1 72 ? 7.825 4.599 5.277 1.00 92.62 72 LEU A N 1
ATOM 562 C CA . LEU A 1 72 ? 6.820 3.918 6.085 1.00 92.62 72 LEU A CA 1
ATOM 563 C C . LEU A 1 72 ? 7.161 4.042 7.564 1.00 92.62 72 LEU A C 1
ATOM 565 O O . LEU A 1 72 ? 8.232 3.632 8.010 1.00 92.62 72 LEU A O 1
ATOM 569 N N . HIS A 1 73 ? 6.211 4.540 8.342 1.00 93.75 73 HIS A N 1
ATOM 570 C CA . HIS A 1 73 ? 6.361 4.636 9.786 1.00 93.75 73 HIS A CA 1
ATOM 571 C C . HIS A 1 73 ? 5.029 4.433 10.504 1.00 93.75 73 HIS A C 1
ATOM 573 O O . HIS A 1 73 ? 3.957 4.436 9.903 1.00 93.75 73 HIS A O 1
ATOM 579 N N . TRP A 1 74 ? 5.108 4.186 11.806 1.00 93.44 74 TRP A N 1
ATOM 580 C CA . TRP A 1 74 ? 3.936 4.099 12.667 1.00 93.44 74 TRP A CA 1
ATOM 581 C C . TRP A 1 74 ? 3.621 5.471 13.247 1.00 93.44 74 TRP A C 1
ATOM 583 O O . TRP A 1 74 ? 4.522 6.170 13.709 1.00 93.44 74 TRP A O 1
ATOM 593 N N . GLY A 1 75 ? 2.341 5.821 13.253 1.00 91.94 75 GLY A N 1
ATOM 594 C CA . GLY A 1 75 ? 1.821 7.018 13.893 1.00 91.94 75 GLY A CA 1
ATOM 595 C C . GLY A 1 75 ? 0.573 6.724 14.713 1.00 91.94 75 GLY A C 1
ATOM 596 O O . GLY A 1 75 ? 0.162 5.572 14.890 1.00 91.94 75 GLY A O 1
ATOM 597 N N . VAL A 1 76 ? -0.018 7.799 15.220 1.00 92.00 76 VAL A N 1
ATOM 598 C CA . VAL A 1 76 ? -1.266 7.782 15.977 1.00 92.00 76 VAL A CA 1
ATOM 599 C C . VAL A 1 76 ? -2.216 8.766 15.309 1.00 92.00 76 VAL A C 1
ATOM 601 O O . VAL A 1 76 ? -1.810 9.889 15.009 1.00 92.00 76 VAL A O 1
ATOM 604 N N . ASP A 1 77 ? -3.442 8.336 15.028 1.00 86.44 77 ASP A N 1
ATOM 605 C CA . ASP A 1 77 ? -4.462 9.222 14.473 1.00 86.44 77 ASP A CA 1
ATOM 606 C C . ASP A 1 77 ? -5.051 10.163 15.540 1.00 86.44 77 ASP A C 1
ATOM 608 O O . ASP A 1 77 ? -4.697 10.122 16.721 1.00 86.44 77 ASP A O 1
ATOM 612 N N . HIS A 1 78 ? -5.964 11.037 15.118 1.00 85.06 78 HIS A N 1
ATOM 613 C CA . HIS A 1 78 ? -6.621 11.993 16.010 1.00 85.06 78 HIS A CA 1
ATOM 614 C C . HIS A 1 78 ? -7.413 11.354 17.167 1.00 85.06 78 HIS A C 1
ATOM 616 O O . HIS A 1 78 ? -7.623 12.014 18.184 1.00 85.06 78 HIS A O 1
ATOM 622 N N . ASP A 1 79 ? -7.811 10.088 17.031 1.00 87.69 79 ASP A N 1
ATOM 623 C CA . ASP A 1 79 ? -8.589 9.334 18.013 1.00 87.69 79 ASP A CA 1
ATOM 624 C C . ASP A 1 79 ? -7.702 8.449 18.909 1.00 87.69 79 ASP A C 1
ATOM 626 O O . ASP A 1 79 ? -8.194 7.762 19.808 1.00 87.69 79 ASP A O 1
ATOM 630 N N . GLY A 1 80 ? -6.381 8.471 18.708 1.00 87.25 80 GLY A N 1
ATOM 631 C CA . GLY A 1 80 ? -5.439 7.684 19.497 1.00 87.25 80 GLY A CA 1
ATOM 632 C C . GLY A 1 80 ? -5.177 6.279 18.950 1.00 87.25 80 GLY A C 1
ATOM 633 O O . GLY A 1 80 ? -4.512 5.486 19.624 1.00 87.25 80 GLY A O 1
ATOM 634 N N . PHE A 1 81 ? -5.665 5.938 17.754 1.00 87.75 81 PHE A N 1
ATOM 635 C CA . PHE A 1 81 ? -5.436 4.623 17.161 1.00 87.75 81 PHE A CA 1
ATOM 636 C C . PHE A 1 81 ? -4.111 4.565 16.406 1.00 87.75 81 PHE A C 1
ATOM 638 O O . PHE A 1 81 ? -3.707 5.502 15.718 1.00 87.75 81 PHE A O 1
ATOM 645 N N . SER A 1 82 ? -3.431 3.421 16.515 1.00 90.31 82 SER A N 1
ATOM 646 C CA . SER A 1 82 ? -2.208 3.173 15.757 1.00 90.31 82 SER A CA 1
ATOM 647 C C . SER A 1 82 ? -2.528 3.059 14.268 1.00 90.31 82 SER A C 1
ATOM 649 O O . SER A 1 82 ? -3.380 2.263 13.866 1.00 90.31 82 SER A O 1
ATOM 651 N N . THR A 1 83 ? -1.832 3.856 13.464 1.00 91.94 83 THR A N 1
ATOM 652 C CA . THR A 1 83 ? -2.004 3.922 12.012 1.00 91.94 83 THR A CA 1
ATOM 653 C C . THR A 1 83 ? -0.653 3.812 11.323 1.00 91.94 83 THR A C 1
ATOM 655 O O . THR A 1 83 ? 0.364 4.306 11.823 1.00 91.94 83 THR A O 1
ATOM 658 N N . ARG A 1 84 ? -0.630 3.129 10.182 1.00 93.69 84 ARG A N 1
ATOM 659 C CA . ARG A 1 84 ? 0.553 3.038 9.334 1.00 93.69 84 ARG A CA 1
ATOM 660 C C . ARG A 1 84 ? 0.554 4.257 8.415 1.00 93.69 84 ARG A C 1
ATOM 662 O O . ARG A 1 84 ? -0.431 4.506 7.729 1.00 93.69 84 ARG A O 1
ATOM 669 N N . ILE A 1 85 ? 1.633 5.029 8.422 1.00 93.88 85 ILE A N 1
ATOM 670 C CA . ILE A 1 85 ? 1.763 6.249 7.622 1.00 93.88 85 ILE A CA 1
ATOM 671 C C . ILE A 1 85 ? 2.746 5.994 6.484 1.00 93.88 85 ILE A C 1
ATOM 673 O O . ILE A 1 85 ? 3.846 5.480 6.711 1.00 93.88 85 ILE A O 1
ATOM 677 N N . ILE A 1 86 ? 2.345 6.361 5.268 1.00 93.88 86 ILE A N 1
ATOM 678 C CA . ILE A 1 86 ? 3.198 6.366 4.079 1.00 93.88 86 ILE A CA 1
ATOM 679 C C . ILE A 1 86 ? 3.418 7.812 3.657 1.00 93.88 86 ILE A C 1
ATOM 681 O O . ILE A 1 86 ? 2.477 8.476 3.228 1.00 93.88 86 ILE A O 1
ATOM 685 N N . HIS A 1 87 ? 4.663 8.272 3.723 1.00 93.94 87 HIS A N 1
ATOM 686 C CA . HIS A 1 87 ? 5.027 9.590 3.218 1.00 93.94 87 HIS A CA 1
ATOM 687 C C . HIS A 1 87 ? 5.260 9.556 1.700 1.00 93.94 87 HIS A C 1
ATOM 689 O O . HIS A 1 87 ? 6.200 8.907 1.227 1.00 93.94 87 HIS A O 1
ATOM 695 N N . ILE A 1 88 ? 4.426 10.265 0.936 1.00 92.31 88 ILE A N 1
ATOM 696 C CA . ILE A 1 88 ? 4.566 10.441 -0.512 1.00 92.31 88 ILE A CA 1
ATOM 697 C C . ILE A 1 88 ? 5.412 11.690 -0.778 1.00 92.31 88 ILE A C 1
ATOM 699 O O . ILE A 1 88 ? 4.990 12.795 -0.440 1.00 92.31 88 ILE A O 1
ATOM 703 N N . PRO A 1 89 ? 6.581 11.558 -1.428 1.00 90.88 89 PRO A N 1
ATOM 704 C CA . PRO A 1 89 ? 7.466 12.697 -1.656 1.00 90.88 89 PRO A CA 1
ATOM 705 C C . PRO A 1 89 ? 6.984 13.662 -2.751 1.00 90.88 89 PRO A C 1
ATOM 707 O O . PRO A 1 89 ? 7.382 14.823 -2.722 1.00 90.88 89 PRO A O 1
ATOM 710 N N . GLN A 1 90 ? 6.168 13.207 -3.711 1.00 89.31 90 GLN A N 1
ATOM 711 C CA . GLN A 1 90 ? 5.592 14.050 -4.764 1.00 89.31 90 GLN A CA 1
ATOM 712 C C . GLN A 1 90 ? 4.157 13.633 -5.086 1.00 89.31 90 GLN A C 1
ATOM 714 O O . GLN A 1 90 ? 3.919 12.491 -5.485 1.00 89.31 90 GLN A O 1
ATOM 719 N N . ILE A 1 91 ? 3.217 14.572 -4.985 1.00 86.19 91 ILE A N 1
ATOM 720 C CA . ILE A 1 91 ? 1.831 14.348 -5.412 1.00 86.19 91 ILE A CA 1
ATOM 721 C C . ILE A 1 91 ? 1.625 14.731 -6.877 1.00 86.19 91 ILE A C 1
ATOM 723 O O . ILE A 1 91 ? 2.245 15.655 -7.412 1.00 86.19 91 ILE A O 1
ATOM 727 N N . LYS A 1 92 ? 0.715 14.028 -7.560 1.00 79.62 92 LYS A N 1
ATOM 728 C CA . LYS A 1 92 ? 0.515 14.209 -9.009 1.00 79.62 92 LYS A CA 1
ATOM 729 C C . LYS A 1 92 ? 0.004 15.609 -9.369 1.00 79.62 92 LYS A C 1
ATOM 731 O O . LYS A 1 92 ? 0.321 16.127 -10.440 1.00 79.62 92 LYS A O 1
ATOM 736 N N . SER A 1 93 ? -0.833 16.188 -8.512 1.00 82.88 93 SER A N 1
ATOM 737 C CA . SER A 1 93 ? -1.443 17.510 -8.700 1.00 82.88 93 SER A CA 1
ATOM 738 C C . SER A 1 93 ? -0.494 18.664 -8.367 1.00 82.88 93 SER A C 1
ATOM 740 O O . SER A 1 93 ? -0.667 19.752 -8.916 1.00 82.88 93 SER A O 1
ATOM 742 N N . SER A 1 94 ? 0.510 18.428 -7.519 1.00 84.38 94 SER A N 1
ATOM 743 C CA . SER A 1 94 ? 1.518 19.410 -7.118 1.00 84.38 94 SER A CA 1
ATOM 744 C C . SER A 1 94 ? 2.883 18.733 -6.918 1.00 84.38 94 SER A C 1
ATOM 746 O O . SER A 1 94 ? 3.202 18.266 -5.828 1.00 84.38 94 SER A O 1
ATOM 748 N N . PRO A 1 95 ? 3.730 18.685 -7.961 1.00 81.38 95 PRO A N 1
ATOM 749 C CA . PRO A 1 95 ? 5.000 17.948 -7.933 1.00 81.38 95 PRO A CA 1
ATOM 750 C C . PRO A 1 95 ? 6.036 18.436 -6.907 1.00 81.38 95 PRO A C 1
ATOM 752 O O . PRO A 1 95 ? 7.092 17.820 -6.761 1.00 81.38 95 PRO A O 1
ATOM 755 N N . HIS A 1 96 ? 5.786 19.570 -6.255 1.00 82.81 96 HIS A N 1
ATOM 756 C CA . HIS A 1 96 ? 6.661 20.150 -5.235 1.00 82.81 96 HIS A CA 1
ATOM 757 C C . HIS A 1 96 ? 6.144 19.941 -3.810 1.00 82.81 96 HIS A C 1
ATOM 759 O O . HIS A 1 96 ? 6.865 20.267 -2.869 1.00 82.81 96 HIS A O 1
ATOM 765 N N . ASP A 1 97 ? 4.939 19.389 -3.665 1.00 87.31 97 ASP A N 1
ATOM 766 C CA . ASP A 1 97 ? 4.331 19.098 -2.376 1.00 87.31 97 ASP A CA 1
ATOM 767 C C . ASP A 1 97 ? 4.416 17.601 -2.069 1.00 87.31 97 ASP A C 1
ATOM 769 O O . ASP A 1 97 ? 4.424 16.748 -2.964 1.00 87.31 97 ASP A O 1
ATOM 773 N N . SER A 1 98 ? 4.461 17.303 -0.776 1.00 90.38 98 SER A N 1
ATOM 774 C CA . SER A 1 98 ? 4.370 15.958 -0.229 1.00 90.38 98 SER A CA 1
ATOM 775 C C . SER A 1 98 ? 3.056 15.777 0.522 1.00 90.38 98 SER A C 1
ATOM 777 O O . SER A 1 98 ? 2.432 16.743 0.965 1.00 90.38 98 SER A O 1
ATOM 779 N N . GLU A 1 99 ? 2.634 14.527 0.662 1.00 92.00 99 GLU A N 1
ATOM 780 C CA . GLU A 1 99 ? 1.408 14.164 1.368 1.00 92.00 99 GLU A CA 1
ATOM 781 C C . GLU A 1 99 ? 1.621 12.869 2.150 1.00 92.00 99 GLU A C 1
ATOM 783 O O . GLU A 1 99 ? 2.408 12.010 1.751 1.00 92.00 99 GLU A O 1
ATOM 788 N N . ASP A 1 100 ? 0.913 12.730 3.266 1.00 92.94 100 ASP A N 1
ATOM 789 C CA . ASP A 1 100 ? 0.919 11.518 4.073 1.00 92.94 100 ASP A CA 1
ATOM 790 C C . ASP A 1 100 ? -0.364 10.725 3.828 1.00 92.94 100 ASP A C 1
ATOM 792 O O . ASP A 1 100 ? -1.474 11.237 3.982 1.00 92.94 100 ASP A O 1
ATOM 796 N N . LEU A 1 101 ? -0.213 9.444 3.496 1.00 92.19 101 LEU A N 1
ATOM 797 C CA . LEU A 1 101 ? -1.323 8.502 3.497 1.00 92.19 101 LEU A CA 1
ATOM 798 C C . LEU A 1 101 ? -1.416 7.815 4.853 1.00 92.19 101 LEU A C 1
ATOM 800 O O . LEU A 1 101 ? -0.430 7.269 5.349 1.00 92.19 101 LEU A O 1
ATOM 804 N N . TYR A 1 102 ? -2.624 7.772 5.406 1.00 92.06 102 TYR A N 1
ATOM 805 C CA . TYR A 1 102 ? -2.913 7.121 6.679 1.00 92.06 102 TYR A CA 1
ATOM 806 C C . TYR A 1 102 ? -3.673 5.819 6.436 1.00 92.06 102 TYR A C 1
ATOM 808 O O . TYR A 1 102 ? -4.739 5.808 5.819 1.00 92.06 102 TYR A O 1
ATOM 816 N N . LEU A 1 103 ? -3.126 4.720 6.945 1.00 90.00 103 LEU A N 1
ATOM 817 C CA . LEU A 1 103 ? -3.668 3.377 6.800 1.00 90.00 103 LEU A CA 1
ATOM 818 C C . LEU A 1 103 ? -4.052 2.827 8.169 1.00 90.00 103 LEU A C 1
ATOM 820 O O . LEU A 1 103 ? -3.221 2.340 8.940 1.00 90.00 103 LEU A O 1
ATOM 824 N N . SER A 1 104 ? -5.350 2.868 8.449 1.00 88.88 104 SER A N 1
ATOM 825 C CA . SER A 1 104 ? -5.921 2.193 9.609 1.00 88.88 104 SER A CA 1
ATOM 826 C C . SER A 1 104 ? -6.034 0.696 9.341 1.00 88.88 104 SER A C 1
ATOM 828 O O . SER A 1 104 ? -6.522 0.272 8.287 1.00 88.88 104 SER A O 1
ATOM 830 N N . LYS A 1 105 ? -5.646 -0.103 10.336 1.00 86.94 105 LYS A N 1
ATOM 831 C CA . LYS A 1 105 ? -5.727 -1.564 10.290 1.00 86.94 105 LYS A CA 1
ATOM 832 C C . LYS A 1 105 ? -7.143 -2.053 9.979 1.00 86.94 105 LYS A C 1
ATOM 834 O O . LYS A 1 105 ? -8.116 -1.595 10.580 1.00 86.94 105 LYS A O 1
ATOM 839 N N . GLN A 1 106 ? -7.254 -3.030 9.086 1.00 89.12 106 GLN A N 1
ATOM 840 C CA . GLN A 1 106 ? -8.511 -3.682 8.717 1.00 89.12 106 GLN A CA 1
ATOM 841 C C . GLN A 1 1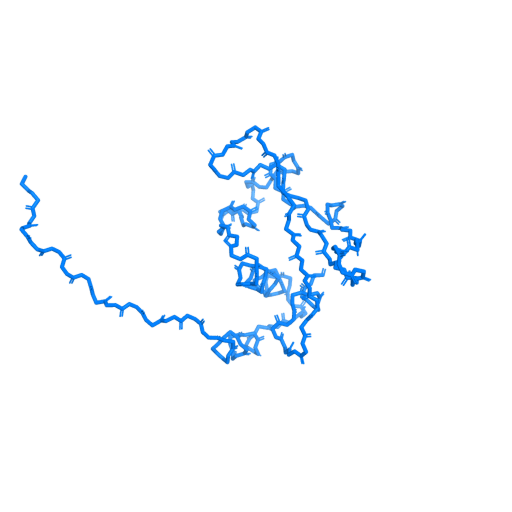06 ? -8.539 -5.137 9.201 1.00 89.12 106 GLN A C 1
ATOM 843 O O . GLN A 1 106 ? -7.515 -5.771 9.418 1.00 89.12 106 GLN A O 1
ATOM 848 N N . LEU A 1 107 ? -9.735 -5.707 9.367 1.00 82.44 107 LEU A N 1
ATOM 849 C CA . LEU A 1 107 ? -9.908 -7.069 9.905 1.00 82.44 107 LEU A CA 1
ATOM 850 C C . LEU A 1 107 ? -9.947 -8.175 8.832 1.00 82.44 107 LEU A C 1
ATOM 852 O O . LEU A 1 107 ? -10.252 -9.325 9.143 1.00 82.44 107 LEU A O 1
ATOM 856 N N . ARG A 1 108 ? -9.715 -7.848 7.558 1.00 83.50 108 ARG A N 1
ATOM 857 C CA . ARG A 1 108 ? -9.876 -8.774 6.421 1.00 83.50 108 ARG A CA 1
ATOM 858 C C . ARG A 1 108 ? -8.555 -8.979 5.686 1.00 83.50 108 ARG A C 1
ATOM 860 O O . ARG A 1 108 ? -7.606 -8.250 5.908 1.00 83.50 108 ARG A O 1
ATOM 867 N N . ILE A 1 109 ? -8.517 -9.929 4.748 1.00 84.50 109 ILE A N 1
ATOM 868 C CA . ILE A 1 109 ? -7.345 -10.167 3.881 1.00 84.50 109 ILE A CA 1
ATOM 869 C C . ILE A 1 109 ? -6.929 -8.933 3.061 1.00 84.50 109 ILE A C 1
ATOM 871 O O . ILE A 1 109 ? -5.795 -8.845 2.607 1.00 84.50 109 ILE A O 1
ATOM 875 N N . SER A 1 110 ? -7.841 -7.975 2.885 1.00 87.19 110 SER A N 1
ATOM 876 C CA . SER A 1 110 ? -7.569 -6.683 2.264 1.00 87.19 110 SER A CA 1
ATOM 877 C C . SER A 1 110 ? -6.856 -5.688 3.180 1.00 87.19 110 SER A C 1
ATOM 879 O O . SER A 1 110 ? -6.690 -4.546 2.770 1.00 87.19 110 SER A O 1
ATOM 881 N N . ASP A 1 111 ? -6.457 -6.083 4.394 1.00 88.12 111 ASP A N 1
ATOM 882 C CA . ASP A 1 111 ? -5.734 -5.218 5.324 1.00 88.12 111 ASP A CA 1
ATOM 883 C C . ASP A 1 111 ? -4.451 -4.669 4.687 1.00 88.12 111 ASP A C 1
ATOM 885 O O . ASP A 1 111 ? -3.567 -5.453 4.326 1.00 88.12 111 ASP A O 1
ATOM 889 N N . PRO A 1 112 ? -4.345 -3.340 4.507 1.00 85.31 112 PRO A N 1
ATOM 890 C CA . PRO A 1 112 ? -3.173 -2.748 3.888 1.00 85.31 112 PRO A CA 1
ATOM 891 C C . PRO A 1 112 ? -1.923 -2.895 4.753 1.00 85.31 112 PRO A C 1
ATOM 893 O O . PRO A 1 112 ? -0.841 -3.037 4.197 1.00 85.31 112 PRO A O 1
ATOM 896 N N . ASP A 1 113 ? -2.059 -2.931 6.081 1.00 86.19 113 ASP A N 1
ATOM 897 C CA . ASP A 1 113 ? -0.918 -3.102 6.984 1.00 86.19 113 ASP A CA 1
ATOM 898 C C . ASP A 1 113 ? -0.250 -4.473 6.808 1.00 86.19 113 ASP A C 1
ATOM 900 O O . ASP A 1 113 ? 0.967 -4.575 6.722 1.00 86.19 113 ASP A O 1
ATOM 904 N N . ALA A 1 114 ? -1.047 -5.531 6.638 1.00 85.50 114 ALA A N 1
ATOM 905 C CA . ALA A 1 114 ? -0.542 -6.877 6.371 1.00 85.50 114 ALA A CA 1
ATOM 906 C C . ALA A 1 114 ? 0.108 -7.041 4.981 1.00 85.50 114 ALA A C 1
ATOM 908 O O . ALA A 1 114 ? 0.679 -8.096 4.696 1.00 85.50 114 ALA A O 1
ATOM 909 N N . ALA A 1 115 ? -0.029 -6.050 4.096 1.00 85.38 115 ALA A N 1
ATOM 910 C CA . ALA A 1 115 ? 0.505 -6.081 2.738 1.00 85.38 115 ALA A CA 1
ATOM 911 C C . ALA A 1 115 ? 1.823 -5.298 2.574 1.00 85.38 115 ALA A C 1
ATOM 913 O O . ALA A 1 115 ? 2.418 -5.392 1.500 1.00 85.38 115 ALA A O 1
ATOM 914 N N . LEU A 1 116 ? 2.256 -4.541 3.591 1.00 83.19 116 LEU A N 1
ATOM 915 C CA . LEU A 1 116 ? 3.429 -3.650 3.580 1.00 83.19 116 LEU A CA 1
ATOM 916 C C . LEU A 1 116 ? 4.584 -4.190 4.431 1.00 83.19 116 LEU A C 1
ATOM 918 O O . LEU A 1 116 ? 5.744 -3.906 4.056 1.00 83.19 116 LEU A O 1
#

Secondary structure (DSSP, 8-state):
---S---PPPPPPPPHHHHHHHHHTS-TTSHHHHHHHHHHHHHHHH---HHHH--SSGGG--TTTS--GGGEEEEE-TTS-EEEEEEES--SS-TT--EEEEEE--SSTT-SGGG-

pLDDT: mean 88.6, std 6.9, range [51.72, 94.56]

Sequence (116 aa):
MQPEHSHHKKHQPYTIDYIAKLLNDLDPSNSRDASCRACLTTLFYCAACIGELTVPTIKDFSPHQHVTSSQLHWGVDHDGFSTRIIHIPQIKSSPHDSEDLYLSKQLRISDPDAAL

Radius of gyration: 16.54 Å; chains: 1; bounding box: 38×35×53 Å

Organism: NCBI:txid153920